Protein AF-A0A420XIH7-F1 (afdb_monomer)

Organism: NCBI:txid1032623

Foldseek 3Di:
DDDDDDDDDDDDPPQAFQWKWKAFDPPDPDQWDDAPRDIHGHPGTDIGGPVNDDPVSVVVQVPDPGMDIDGHGD

Solvent-accessible surface area (backbone atoms only — not comparable to full-atom values): 4776 Å² total; per-residue (Å²): 142,82,89,84,84,83,85,90,78,79,92,74,89,73,82,65,50,61,23,35,40,29,28,30,39,84,87,42,93,58,74,61,52,77,56,97,93,43,74,28,27,66,90,51,66,44,79,43,52,37,91,83,47,53,76,68,50,50,54,53,48,68,68,31,90,48,44,45,69,42,76,38,71,136

pLDDT: mean 87.87, std 18.31, range [39.66, 98.69]

Structure (mmCIF, N/CA/C/O backbone):
data_AF-A0A420XIH7-F1
#
_entry.id   AF-A0A420XIH7-F1
#
loop_
_atom_site.group_PDB
_atom_site.id
_atom_site.type_symbol
_atom_site.label_atom_id
_atom_site.label_alt_id
_atom_site.label_comp_id
_atom_site.label_asym_id
_atom_site.label_entity_id
_atom_site.label_seq_id
_atom_site.pdbx_PDB_ins_code
_atom_site.Cartn_x
_atom_site.Cartn_y
_atom_site.Cartn_z
_atom_site.occupancy
_atom_site.B_iso_or_equiv
_atom_site.auth_seq_id
_atom_site.auth_comp_id
_atom_site.auth_asym_id
_atom_site.auth_atom_id
_atom_site.pdbx_PDB_model_num
ATOM 1 N N . MET A 1 1 ? -24.891 21.359 41.682 1.00 44.59 1 MET A N 1
ATOM 2 C CA . MET A 1 1 ? -25.096 21.530 40.228 1.00 44.59 1 MET A CA 1
ATOM 3 C C . MET A 1 1 ? -23.742 21.388 39.549 1.00 44.59 1 MET A C 1
ATOM 5 O O . MET A 1 1 ? -22.938 22.307 39.627 1.00 44.59 1 MET A O 1
ATOM 9 N N . ALA A 1 2 ? -23.439 20.212 38.996 1.00 39.66 2 ALA A N 1
ATOM 10 C CA . ALA A 1 2 ? -22.197 19.959 38.268 1.00 39.66 2 ALA A CA 1
ATOM 11 C C . ALA A 1 2 ? -22.503 19.868 36.769 1.00 39.66 2 ALA A C 1
ATOM 13 O O . ALA A 1 2 ? -23.483 19.252 36.359 1.00 39.66 2 ALA A O 1
ATOM 14 N N . LYS A 1 3 ? -21.673 20.561 35.992 1.00 55.22 3 LYS A N 1
ATOM 15 C CA . LYS A 1 3 ? -21.760 20.777 34.549 1.00 55.22 3 LYS A CA 1
ATOM 16 C C . LYS A 1 3 ? -21.556 19.469 33.774 1.00 55.22 3 LYS A C 1
ATOM 18 O O . LYS A 1 3 ? -20.610 18.744 34.071 1.00 55.22 3 LYS A O 1
ATOM 23 N N . LYS A 1 4 ? -22.319 19.259 32.698 1.00 42.25 4 LYS A N 1
ATOM 24 C CA . LYS A 1 4 ? -21.790 18.612 31.489 1.00 42.25 4 LYS A CA 1
ATOM 25 C C . LYS A 1 4 ? -22.574 19.059 30.255 1.00 42.25 4 LYS A C 1
ATOM 27 O O . LYS A 1 4 ? -23.749 18.761 30.111 1.00 42.25 4 LYS A O 1
ATOM 32 N N . ASN A 1 5 ? -21.884 19.792 29.400 1.00 55.53 5 ASN A N 1
ATOM 33 C CA . ASN A 1 5 ? -22.119 19.922 27.965 1.00 55.53 5 ASN A CA 1
ATOM 34 C C . ASN A 1 5 ? -20.699 19.835 27.337 1.00 55.53 5 ASN A C 1
ATOM 36 O O . ASN A 1 5 ? -19.747 20.118 28.078 1.00 55.53 5 ASN A O 1
ATOM 40 N N . PRO A 1 6 ? -20.498 19.525 26.041 1.00 64.75 6 PRO A N 1
ATOM 41 C CA . PRO A 1 6 ? -21.529 19.448 25.007 1.00 64.75 6 PRO A CA 1
ATOM 42 C C . PRO A 1 6 ? -21.296 18.355 23.915 1.00 64.75 6 PRO A C 1
ATOM 44 O O . PRO A 1 6 ? -20.317 17.623 23.947 1.00 64.75 6 PRO A O 1
ATOM 47 N N . GLU A 1 7 ? -22.240 18.291 22.971 1.00 53.19 7 GLU A N 1
ATOM 48 C 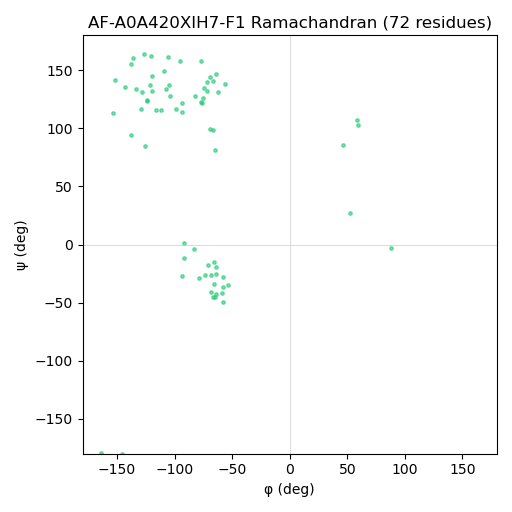CA . GLU A 1 7 ? -22.162 17.798 21.573 1.00 53.19 7 GLU A CA 1
ATOM 49 C C . GLU A 1 7 ? -21.733 16.347 21.281 1.00 53.19 7 GLU A C 1
ATOM 51 O O . GLU A 1 7 ? -20.554 16.035 21.229 1.00 53.19 7 GLU A O 1
ATOM 56 N N . ASN A 1 8 ? -22.697 15.515 20.873 1.00 47.09 8 ASN A N 1
ATOM 57 C CA . ASN A 1 8 ? -22.469 14.519 19.821 1.00 47.09 8 ASN A CA 1
ATOM 58 C C . ASN A 1 8 ? -2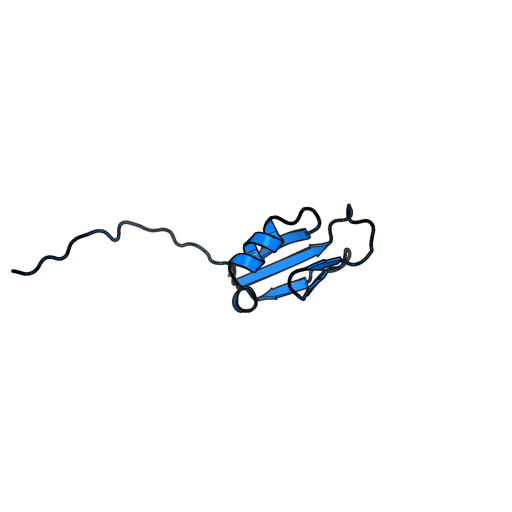3.545 14.742 18.749 1.00 47.09 8 ASN A C 1
ATOM 60 O O . ASN A 1 8 ? -24.634 14.172 18.808 1.00 47.09 8 ASN A O 1
ATOM 64 N N . LYS A 1 9 ? -23.268 15.674 17.832 1.00 51.50 9 LYS A N 1
ATOM 65 C CA . LYS A 1 9 ? -24.071 15.884 16.626 1.00 51.50 9 LYS A CA 1
ATOM 66 C C . LYS A 1 9 ? -23.651 14.869 15.561 1.00 51.50 9 LYS A C 1
ATOM 68 O O . LYS A 1 9 ? -22.473 14.774 15.248 1.00 51.50 9 LYS A O 1
ATOM 73 N N . GLU A 1 10 ? -24.659 14.173 15.042 1.00 47.47 10 GLU A N 1
ATOM 74 C CA . GLU A 1 10 ? -24.840 13.788 13.635 1.00 47.47 10 GLU A CA 1
ATOM 75 C C . GLU A 1 10 ? -23.765 12.921 12.949 1.00 47.47 10 GLU A C 1
ATOM 77 O O . GLU A 1 10 ? -22.741 13.397 12.479 1.00 47.47 10 GLU A O 1
ATOM 82 N N . GLY A 1 11 ? -24.102 11.631 12.811 1.00 48.94 11 GLY A N 1
ATOM 83 C CA . GLY A 1 11 ? -24.111 10.910 11.532 1.00 48.94 11 GLY A CA 1
ATOM 84 C C . GLY A 1 11 ? -22.905 11.076 10.614 1.00 48.94 11 GLY A C 1
ATOM 85 O O . GLY A 1 11 ? -22.953 11.831 9.649 1.00 48.94 11 GLY A O 1
ATOM 86 N N . ASN A 1 12 ? -21.884 10.261 10.842 1.00 48.41 12 ASN A N 1
ATOM 87 C CA . ASN A 1 12 ? -20.957 9.864 9.797 1.00 48.41 12 ASN A CA 1
ATOM 88 C C . ASN A 1 12 ? -20.718 8.370 10.017 1.00 48.41 12 ASN A C 1
ATOM 90 O O . ASN A 1 12 ? -19.930 8.002 10.887 1.00 48.41 12 ASN A O 1
ATOM 94 N N .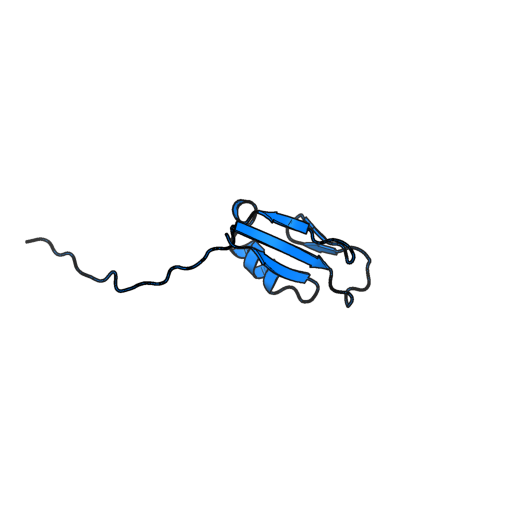 ASP A 1 13 ? -21.472 7.516 9.325 1.00 53.62 13 ASP A N 1
ATOM 95 C CA . ASP A 1 13 ? -21.140 6.092 9.211 1.00 53.62 13 ASP A CA 1
ATOM 96 C C . ASP A 1 13 ? -19.819 6.027 8.432 1.00 53.62 13 ASP A C 1
ATOM 98 O O . ASP A 1 13 ? -19.783 5.936 7.204 1.00 53.62 13 ASP A O 1
ATOM 102 N N . VAL A 1 14 ? -18.711 6.246 9.143 1.00 64.69 14 VAL A N 1
ATOM 103 C CA . VAL A 1 14 ? -17.366 6.108 8.599 1.00 64.69 14 VAL A CA 1
ATOM 104 C C . VAL A 1 14 ? -17.191 4.619 8.373 1.00 64.69 14 VAL A C 1
ATOM 106 O O . VAL A 1 14 ? -16.947 3.871 9.315 1.00 64.69 14 VAL A O 1
ATOM 109 N N . ILE A 1 15 ? -17.372 4.186 7.127 1.00 76.19 15 ILE A N 1
ATOM 110 C CA . ILE A 1 15 ? -17.063 2.817 6.730 1.00 76.19 15 ILE A CA 1
ATOM 111 C C . ILE A 1 15 ? -15.544 2.670 6.835 1.00 76.19 15 ILE A C 1
ATOM 113 O O . ILE A 1 15 ? -14.793 3.135 5.973 1.00 76.19 15 ILE A O 1
ATOM 117 N N . GLU A 1 16 ? -15.087 2.091 7.942 1.00 87.44 16 GLU A N 1
ATOM 118 C CA . GLU A 1 16 ? -13.679 1.785 8.149 1.00 87.44 16 GLU A CA 1
ATOM 119 C C . GLU A 1 16 ? -13.290 0.572 7.287 1.00 87.44 16 GLU A C 1
ATOM 121 O O . GLU A 1 16 ? -14.028 -0.416 7.246 1.00 87.44 16 GLU A O 1
ATOM 126 N N . PRO A 1 17 ? -12.148 0.611 6.578 1.00 92.75 17 PRO A N 1
ATOM 127 C CA . PRO A 1 17 ? -11.688 -0.543 5.821 1.00 92.75 17 PRO A CA 1
ATOM 128 C C . PRO A 1 17 ? -11.401 -1.719 6.755 1.00 92.75 17 PRO A C 1
ATOM 130 O O . PRO A 1 17 ? -10.657 -1.572 7.728 1.00 92.75 17 PRO A O 1
ATOM 133 N N . VAL A 1 18 ? -11.916 -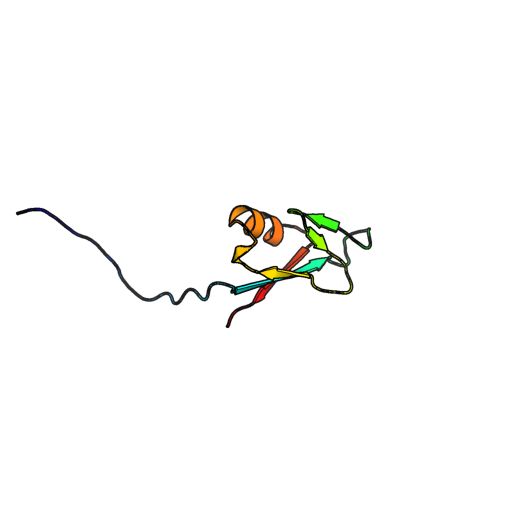2.902 6.417 1.00 96.31 18 VAL A N 1
ATOM 134 C CA . VAL A 1 18 ? -11.559 -4.148 7.109 1.00 96.31 18 VAL A CA 1
ATOM 135 C C . VAL A 1 18 ? -10.149 -4.604 6.736 1.00 96.31 18 VAL A C 1
ATOM 137 O O . VAL A 1 18 ? -9.458 -5.220 7.544 1.00 96.31 18 VAL A O 1
ATOM 140 N N . ALA A 1 19 ? -9.663 -4.221 5.551 1.00 97.75 19 ALA A N 1
ATOM 141 C CA . ALA A 1 19 ? -8.306 -4.498 5.093 1.00 97.75 19 ALA A CA 1
ATOM 142 C C . ALA A 1 19 ? -7.905 -3.616 3.899 1.00 97.75 19 ALA A C 1
ATOM 144 O O . ALA A 1 19 ? -8.695 -2.812 3.398 1.00 97.75 19 ALA A O 1
ATOM 145 N N . PHE A 1 20 ? -6.681 -3.823 3.417 1.00 98.06 20 PHE A N 1
ATOM 146 C CA . PHE A 1 20 ? -6.118 -3.170 2.241 1.00 98.06 20 PHE A CA 1
ATOM 147 C C . PHE A 1 20 ? -5.547 -4.205 1.273 1.00 98.06 20 PHE A C 1
ATOM 149 O O . PHE A 1 20 ? -4.763 -5.066 1.679 1.00 98.06 20 PHE A O 1
ATOM 156 N N . ASP A 1 21 ? -5.901 -4.083 -0.003 1.00 98.31 21 ASP A N 1
ATOM 157 C CA . ASP A 1 21 ? -5.228 -4.780 -1.097 1.00 98.31 21 ASP A CA 1
ATOM 158 C C . ASP A 1 21 ? -4.152 -3.860 -1.661 1.00 98.31 21 ASP A C 1
ATOM 160 O O . ASP A 1 21 ? -4.436 -2.731 -2.072 1.00 98.31 21 ASP A O 1
ATOM 164 N N . ILE A 1 22 ? -2.901 -4.322 -1.646 1.00 98.38 22 ILE A N 1
ATOM 165 C CA . ILE A 1 22 ? -1.760 -3.497 -2.040 1.00 98.38 22 ILE A CA 1
ATOM 166 C C . ILE A 1 22 ? -0.964 -4.170 -3.150 1.00 98.38 22 ILE A C 1
ATOM 168 O O . ILE A 1 22 ? -0.455 -5.276 -2.975 1.00 98.38 22 ILE A O 1
ATOM 172 N N . THR A 1 23 ? -0.793 -3.467 -4.269 1.00 98.44 23 THR A N 1
ATOM 173 C CA . THR A 1 23 ? -0.042 -3.948 -5.440 1.00 98.44 23 THR A CA 1
ATOM 174 C C . THR A 1 23 ? 1.141 -3.029 -5.737 1.00 98.44 23 THR A C 1
ATOM 176 O O . THR A 1 23 ? 1.064 -1.810 -5.564 1.00 98.44 23 THR A O 1
ATOM 179 N N . LEU A 1 24 ? 2.258 -3.593 -6.203 1.00 98.69 24 LEU A N 1
ATOM 180 C CA . LEU A 1 24 ? 3.397 -2.805 -6.670 1.00 98.69 24 LEU A CA 1
ATOM 181 C C . LEU A 1 24 ? 3.101 -2.220 -8.055 1.00 98.69 24 LEU A C 1
ATOM 183 O O . LEU A 1 24 ? 2.896 -2.946 -9.026 1.00 98.69 24 LEU A O 1
ATOM 187 N N . LYS A 1 25 ? 3.154 -0.896 -8.177 1.00 98.19 25 LYS A N 1
ATOM 188 C CA . LYS A 1 25 ? 2.947 -0.199 -9.449 1.00 98.19 25 LYS A CA 1
ATOM 189 C C . LYS A 1 25 ? 4.034 -0.549 -10.465 1.00 98.19 25 LYS A C 1
ATOM 191 O O . LYS A 1 25 ? 5.217 -0.686 -10.143 1.00 98.19 25 LYS A O 1
ATOM 196 N N . ALA A 1 26 ? 3.645 -0.574 -11.740 1.00 97.31 26 ALA A N 1
ATOM 197 C CA . ALA A 1 26 ? 4.536 -0.896 -12.856 1.00 97.31 26 ALA A CA 1
ATOM 198 C C . ALA A 1 26 ? 5.768 0.027 -12.957 1.00 97.31 26 ALA A C 1
ATOM 200 O O . ALA A 1 26 ? 6.815 -0.428 -13.419 1.00 97.31 26 ALA A O 1
ATOM 201 N N . ILE A 1 27 ? 5.654 1.279 -12.483 1.00 97.50 27 ILE A N 1
ATOM 202 C CA . ILE A 1 27 ? 6.726 2.291 -12.491 1.00 97.50 27 ILE A CA 1
ATOM 203 C C . ILE A 1 27 ? 7.928 1.915 -11.616 1.00 97.50 27 ILE A C 1
ATOM 205 O O . ILE A 1 27 ? 9.009 2.474 -11.794 1.00 97.50 27 ILE A O 1
ATOM 209 N N . HIS A 1 28 ? 7.763 0.992 -10.663 1.00 97.25 28 HIS A N 1
ATOM 210 C CA . HIS A 1 28 ? 8.880 0.543 -9.846 1.00 97.25 28 HIS A CA 1
ATOM 211 C C . HIS A 1 28 ? 9.828 -0.332 -10.691 1.00 97.25 28 HIS A C 1
ATOM 213 O O . HIS A 1 28 ? 9.367 -1.254 -11.374 1.00 97.25 28 HIS A O 1
ATOM 219 N N . PRO A 1 29 ? 11.153 -0.099 -10.659 1.00 96.62 29 PRO A N 1
ATOM 220 C CA . PRO A 1 29 ? 12.092 -0.787 -11.549 1.00 96.62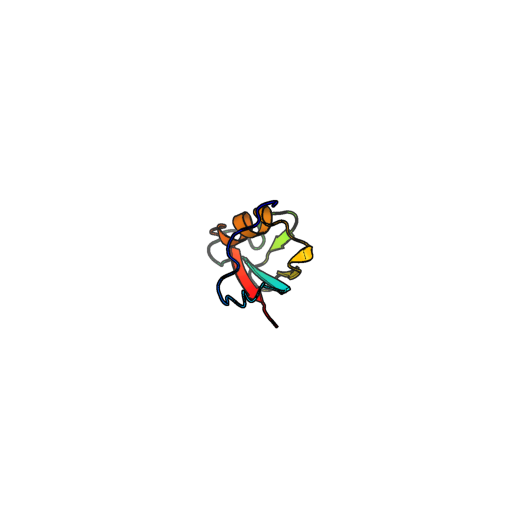 29 PRO A CA 1
ATOM 221 C C . PRO A 1 29 ? 12.243 -2.283 -11.245 1.00 96.62 29 PRO A C 1
ATOM 223 O O . PRO A 1 29 ? 12.574 -3.061 -12.133 1.00 96.62 29 PRO A O 1
ATOM 226 N N . GLN A 1 30 ? 12.005 -2.696 -9.999 1.00 97.38 30 GLN A N 1
ATOM 227 C CA . GLN A 1 30 ? 12.135 -4.089 -9.564 1.00 97.38 30 GLN A CA 1
ATOM 228 C C . GLN A 1 30 ? 10.791 -4.821 -9.603 1.00 97.38 30 GLN A C 1
ATOM 230 O O . GLN A 1 30 ? 9.736 -4.193 -9.502 1.00 97.38 30 GLN A O 1
ATOM 235 N N . SER A 1 31 ? 10.838 -6.153 -9.674 1.00 96.62 31 SER A N 1
ATOM 236 C CA . SER A 1 31 ? 9.657 -7.027 -9.588 1.00 96.62 31 SER A CA 1
ATOM 237 C C . SER A 1 31 ? 9.043 -7.097 -8.188 1.00 96.62 31 SER A C 1
ATOM 239 O O . SER A 1 31 ? 7.889 -7.490 -8.053 1.00 96.62 31 SER A O 1
ATOM 241 N N . SER A 1 32 ? 9.795 -6.703 -7.155 1.00 97.75 32 SER A N 1
ATOM 242 C CA . SER A 1 32 ? 9.302 -6.632 -5.781 1.00 97.75 32 SER A CA 1
ATOM 243 C C . SER A 1 32 ? 9.782 -5.377 -5.058 1.00 97.75 32 SER A C 1
ATOM 245 O O . SER A 1 32 ? 10.815 -4.797 -5.405 1.00 97.75 32 SER A O 1
ATOM 247 N N . TYR A 1 33 ? 9.026 -4.964 -4.044 1.00 98.19 33 TYR A N 1
ATOM 248 C CA . TYR A 1 33 ? 9.330 -3.804 -3.210 1.00 98.19 33 TYR A CA 1
ATOM 249 C C . TYR A 1 33 ? 8.926 -4.070 -1.759 1.00 98.19 33 TYR A C 1
ATOM 251 O O . TYR A 1 33 ? 7.865 -4.636 -1.501 1.00 98.19 33 TYR A O 1
ATOM 259 N N . GLY A 1 34 ? 9.794 -3.709 -0.811 1.00 97.81 34 GLY A N 1
ATOM 260 C CA . GLY A 1 34 ? 9.570 -3.929 0.618 1.00 97.81 34 GLY A CA 1
ATOM 261 C C . GLY A 1 34 ? 9.169 -2.644 1.336 1.00 97.81 34 GLY A C 1
ATOM 262 O O . GLY A 1 34 ? 9.891 -1.648 1.256 1.00 97.81 34 GLY A O 1
ATOM 263 N N . ARG A 1 35 ? 8.061 -2.667 2.082 1.00 97.88 35 ARG A N 1
ATOM 264 C CA . ARG A 1 35 ? 7.594 -1.522 2.880 1.00 97.88 35 ARG A CA 1
ATOM 265 C C . ARG A 1 35 ? 6.800 -1.989 4.096 1.00 97.88 35 ARG A C 1
ATOM 267 O O . ARG A 1 35 ? 6.058 -2.958 4.010 1.00 97.88 35 ARG A O 1
ATOM 274 N N . CYS A 1 36 ? 6.976 -1.321 5.239 1.00 96.81 36 CYS A N 1
ATOM 275 C CA . CYS A 1 36 ? 6.252 -1.615 6.488 1.00 96.81 36 CYS A CA 1
ATOM 276 C C . CYS A 1 36 ? 6.303 -3.089 6.950 1.00 96.81 36 CYS A C 1
ATOM 278 O O . CYS A 1 36 ? 5.404 -3.533 7.651 1.00 96.81 36 CYS A O 1
ATOM 280 N N . GLY A 1 37 ? 7.352 -3.839 6.585 1.00 97.12 37 GLY A N 1
ATOM 281 C CA . GLY A 1 37 ? 7.493 -5.266 6.914 1.00 97.12 37 GLY A CA 1
ATOM 282 C C . GLY A 1 37 ? 6.857 -6.229 5.904 1.00 97.12 37 GLY A C 1
ATOM 283 O O . GLY A 1 37 ? 7.028 -7.436 6.038 1.00 97.12 37 GLY A O 1
ATOM 284 N N . TYR A 1 38 ? 6.200 -5.711 4.867 1.00 98.00 38 TYR A N 1
ATOM 285 C CA . TYR A 1 38 ? 5.572 -6.485 3.799 1.00 98.00 38 TYR A CA 1
ATOM 286 C C . TYR A 1 38 ? 6.381 -6.398 2.504 1.00 98.00 38 TYR A C 1
ATOM 288 O O . TYR A 1 38 ? 7.214 -5.502 2.322 1.00 98.00 38 TYR A O 1
ATOM 296 N N . ARG A 1 39 ? 6.136 -7.345 1.596 1.00 98.31 39 ARG A N 1
ATOM 297 C CA . ARG A 1 39 ? 6.733 -7.385 0.260 1.00 98.31 39 ARG A CA 1
ATOM 298 C C . ARG A 1 39 ? 5.631 -7.435 -0.785 1.00 98.31 39 ARG A C 1
ATOM 300 O O . ARG A 1 39 ? 4.819 -8.345 -0.736 1.00 98.31 39 ARG A O 1
ATOM 307 N N . PHE A 1 40 ? 5.651 -6.488 -1.714 1.00 98.38 40 PHE A N 1
ATOM 308 C CA . PHE A 1 40 ? 4.641 -6.321 -2.7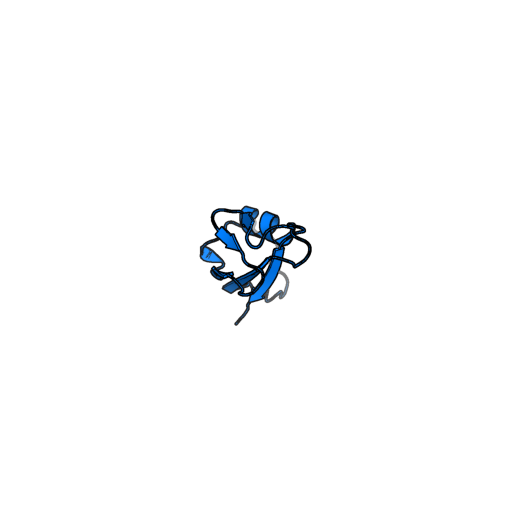58 1.00 98.38 40 PHE A CA 1
ATOM 309 C C . PHE A 1 40 ? 5.199 -6.706 -4.125 1.00 98.38 40 PHE A C 1
ATOM 311 O O . PHE A 1 40 ? 6.393 -6.512 -4.381 1.00 98.38 40 PHE A O 1
ATOM 318 N N . PHE A 1 41 ? 4.325 -7.207 -4.995 1.00 97.94 41 PHE A N 1
ATOM 319 C CA . PHE A 1 41 ? 4.632 -7.660 -6.352 1.00 97.94 41 PHE A CA 1
ATOM 320 C C . PHE A 1 41 ? 3.711 -6.973 -7.362 1.00 97.94 41 PHE A C 1
ATOM 322 O O . PHE A 1 41 ? 2.718 -6.353 -6.983 1.00 97.94 41 PHE A O 1
ATOM 329 N N . LYS A 1 42 ? 4.080 -7.020 -8.646 1.00 97.25 42 LYS A N 1
ATOM 330 C CA . LYS A 1 42 ? 3.312 -6.367 -9.721 1.00 97.25 42 LYS A CA 1
ATOM 331 C C . LYS A 1 42 ? 2.083 -7.168 -10.141 1.00 97.25 42 LYS A C 1
ATOM 333 O O . LYS A 1 42 ? 1.122 -6.586 -10.629 1.00 97.25 42 LYS A O 1
ATOM 338 N N . ASP A 1 43 ? 2.159 -8.484 -9.984 1.00 94.62 43 ASP A N 1
ATOM 339 C CA . ASP A 1 43 ? 1.201 -9.422 -10.568 1.00 94.62 43 ASP A CA 1
ATOM 340 C C . ASP A 1 43 ? 0.064 -9.781 -9.604 1.00 94.62 43 ASP A C 1
ATOM 342 O O . ASP A 1 43 ? -1.036 -10.103 -10.047 1.00 94.62 43 ASP A O 1
ATOM 346 N N . GLU A 1 44 ? 0.316 -9.708 -8.293 1.00 94.50 44 GLU A N 1
ATOM 347 C CA . GLU A 1 44 ? -0.635 -10.114 -7.260 1.00 94.50 44 GLU A CA 1
ATOM 348 C C . GLU A 1 44 ? -0.750 -9.072 -6.133 1.00 94.50 44 GLU A C 1
ATOM 350 O O . GLU A 1 44 ? 0.274 -8.584 -5.634 1.00 94.50 44 GLU A O 1
ATOM 355 N N . PRO A 1 45 ? -1.983 -8.727 -5.714 1.00 97.50 45 PRO A N 1
ATOM 356 C CA . PRO A 1 45 ? -2.194 -7.876 -4.558 1.00 97.50 45 PRO A CA 1
ATOM 357 C C . PRO A 1 45 ? -1.865 -8.633 -3.271 1.00 97.50 45 PRO A C 1
ATOM 359 O O . PRO A 1 45 ? -2.235 -9.792 -3.081 1.00 97.50 45 PRO A O 1
ATOM 362 N N . VAL A 1 46 ? -1.219 -7.937 -2.343 1.00 98.12 46 VAL A N 1
ATOM 363 C CA . VAL A 1 46 ? -1.024 -8.411 -0.976 1.00 98.12 46 VAL A CA 1
ATOM 364 C C . VAL A 1 46 ? -2.155 -7.872 -0.117 1.00 98.12 46 VAL A C 1
ATOM 366 O O . VAL A 1 46 ? -2.249 -6.662 0.101 1.00 98.12 46 VAL A O 1
ATOM 369 N N . ARG A 1 47 ? -2.991 -8.784 0.382 1.00 98.12 47 ARG A N 1
ATOM 370 C CA . ARG A 1 47 ? -4.049 -8.494 1.351 1.00 98.12 47 ARG A CA 1
ATOM 371 C C . ARG A 1 47 ? -3.451 -8.286 2.737 1.00 98.12 47 ARG A C 1
ATOM 373 O O . ARG A 1 47 ? -2.767 -9.173 3.248 1.00 98.12 47 ARG A O 1
ATOM 380 N N . ILE A 1 48 ? -3.749 -7.156 3.369 1.00 98.00 48 ILE A N 1
ATOM 381 C CA . ILE A 1 48 ? -3.362 -6.885 4.756 1.00 98.00 48 ILE A CA 1
ATOM 382 C C . ILE A 1 48 ? -4.583 -6.426 5.546 1.00 98.00 48 ILE A C 1
ATOM 384 O O . ILE A 1 48 ? -5.140 -5.366 5.268 1.00 98.00 48 ILE A O 1
ATOM 388 N N . GLU A 1 49 ? -4.970 -7.209 6.553 1.00 97.75 49 GLU A N 1
ATOM 389 C CA . GLU A 1 49 ? -6.033 -6.841 7.495 1.00 97.75 49 GLU A CA 1
ATOM 390 C C . GLU A 1 49 ? -5.727 -5.504 8.176 1.00 97.75 49 GLU A C 1
ATOM 392 O O . GLU A 1 49 ? -4.595 -5.259 8.596 1.00 97.75 49 GLU A O 1
ATOM 397 N N . SER A 1 50 ? -6.742 -4.653 8.325 1.00 95.69 50 SER A N 1
ATOM 398 C CA . SER A 1 50 ? -6.589 -3.308 8.895 1.00 95.69 50 SER A CA 1
ATOM 399 C C . SER A 1 50 ? -6.005 -3.368 10.314 1.00 95.69 50 SER A C 1
ATOM 401 O O . SER A 1 50 ? -5.102 -2.609 10.656 1.00 95.69 50 SER A O 1
ATOM 403 N N . ASN A 1 51 ? -6.392 -4.387 11.090 1.00 96.38 51 ASN A N 1
ATOM 404 C CA . ASN A 1 51 ? -5.871 -4.651 12.438 1.00 96.38 51 ASN A CA 1
ATOM 405 C C . ASN A 1 51 ? -4.378 -5.039 12.487 1.00 96.38 51 ASN A C 1
ATOM 407 O O . ASN A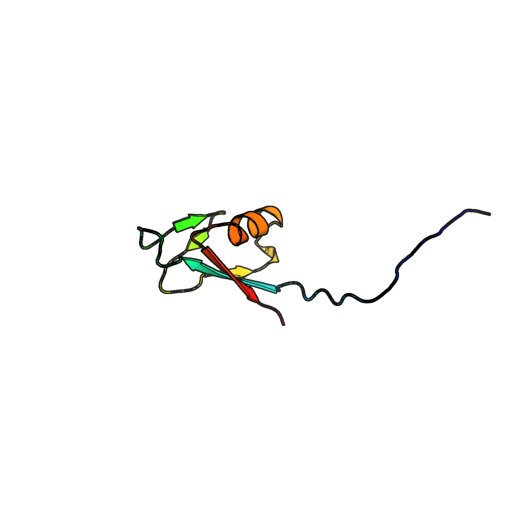 1 51 ? -3.780 -5.008 13.562 1.00 96.38 51 ASN A O 1
ATOM 411 N N . ASN A 1 52 ? -3.768 -5.400 11.353 1.00 97.75 52 ASN A N 1
ATOM 412 C CA . ASN A 1 52 ? -2.336 -5.704 11.251 1.00 97.75 52 ASN A CA 1
ATOM 413 C C . ASN A 1 52 ? -1.492 -4.475 10.875 1.00 97.75 52 ASN A C 1
ATOM 415 O O . ASN A 1 52 ? -0.274 -4.599 10.702 1.00 97.75 52 ASN A O 1
ATOM 419 N N . LEU A 1 53 ? -2.117 -3.304 10.722 1.00 97.12 53 LEU A N 1
ATOM 420 C CA . LEU A 1 53 ? -1.450 -2.050 10.402 1.00 97.12 53 LEU A CA 1
ATOM 421 C C . LEU A 1 53 ? -1.727 -1.006 11.478 1.00 97.12 53 LEU A C 1
ATOM 423 O O . LEU A 1 53 ? -2.854 -0.816 11.926 1.00 97.12 53 LEU A O 1
ATOM 427 N N . THR A 1 54 ? -0.695 -0.260 11.861 1.00 97.25 54 THR A N 1
ATOM 428 C CA . THR A 1 54 ? -0.908 0.962 12.639 1.00 97.25 54 THR A CA 1
ATOM 429 C C . THR A 1 54 ? -1.405 2.091 11.726 1.00 97.25 54 THR A C 1
ATOM 431 O O . THR A 1 54 ? -1.112 2.088 10.523 1.00 97.25 54 THR A O 1
ATOM 434 N N . PRO A 1 55 ? -2.080 3.122 12.266 1.00 95.06 55 PRO A N 1
ATOM 435 C CA . PRO A 1 55 ? -2.485 4.290 11.481 1.00 95.06 55 PRO A CA 1
ATOM 436 C C . PRO A 1 55 ? -1.319 4.952 10.730 1.00 95.06 55 PRO A C 1
ATOM 438 O O . PRO A 1 55 ? -1.476 5.446 9.616 1.00 95.06 55 PRO A O 1
ATOM 441 N N . GLU A 1 56 ? -0.121 4.957 11.312 1.00 97.31 56 GLU A N 1
ATOM 442 C CA . GLU A 1 56 ? 1.097 5.482 10.691 1.00 97.31 56 GLU A CA 1
ATOM 443 C C . GLU A 1 56 ? 1.540 4.617 9.511 1.00 97.31 56 GLU A C 1
ATOM 445 O O . GLU A 1 56 ? 1.909 5.162 8.472 1.00 97.31 56 GLU A O 1
ATOM 450 N N . GLN A 1 57 ? 1.465 3.287 9.630 1.00 97.81 57 GLN A N 1
ATOM 451 C CA . GLN A 1 57 ? 1.770 2.387 8.518 1.00 97.81 57 GLN A CA 1
ATOM 452 C C . GLN A 1 57 ? 0.783 2.576 7.364 1.00 97.81 57 GLN A C 1
ATOM 454 O O . GLN A 1 57 ? 1.225 2.673 6.223 1.00 97.81 57 GLN A O 1
ATOM 459 N N . ILE A 1 58 ? -0.516 2.720 7.648 1.00 96.44 58 ILE A N 1
ATOM 460 C CA . ILE A 1 58 ? -1.531 3.009 6.623 1.00 96.44 58 ILE A CA 1
ATOM 461 C C . ILE A 1 58 ? -1.176 4.305 5.884 1.00 96.44 58 ILE A C 1
ATOM 463 O O . ILE A 1 58 ? -1.091 4.313 4.658 1.00 96.44 58 ILE A O 1
ATOM 467 N N . ARG A 1 59 ? -0.880 5.392 6.612 1.00 96.75 59 ARG A N 1
ATOM 468 C CA . ARG A 1 59 ? -0.488 6.678 6.005 1.00 96.75 59 ARG A CA 1
ATOM 469 C C . ARG A 1 59 ? 0.760 6.553 5.129 1.00 96.75 59 ARG A C 1
ATOM 471 O O . ARG A 1 59 ? 0.799 7.143 4.050 1.00 96.75 59 ARG A O 1
ATOM 478 N N . VAL A 1 60 ? 1.763 5.796 5.579 1.00 98.00 60 VAL A N 1
ATOM 479 C CA . VAL A 1 60 ? 3.000 5.557 4.819 1.00 98.00 60 VAL A CA 1
ATOM 480 C C . VAL A 1 60 ? 2.718 4.783 3.536 1.00 98.00 60 VAL A C 1
ATOM 482 O O . VAL A 1 60 ? 3.227 5.178 2.493 1.00 98.00 60 VAL A O 1
ATOM 485 N N . LEU A 1 61 ? 1.911 3.722 3.600 1.00 98.06 61 LEU A N 1
ATOM 486 C CA . LEU A 1 61 ? 1.574 2.894 2.440 1.00 98.06 61 LEU A CA 1
ATOM 487 C C . LEU A 1 61 ? 0.738 3.674 1.417 1.00 98.06 61 LEU A C 1
ATOM 489 O O . LEU A 1 61 ? 1.056 3.651 0.235 1.00 98.06 61 LEU A O 1
ATOM 493 N N . VAL A 1 62 ? -0.277 4.419 1.868 1.00 97.06 62 VAL A N 1
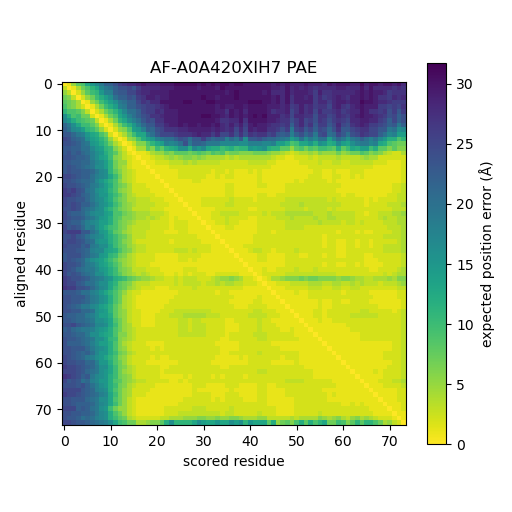ATOM 494 C CA . VAL A 1 62 ? -1.152 5.228 0.996 1.00 97.06 62 VAL A CA 1
ATOM 495 C C . VAL A 1 62 ? -0.392 6.373 0.320 1.00 97.06 62 VAL A C 1
ATOM 497 O O . VAL A 1 62 ? -0.690 6.730 -0.817 1.00 97.06 62 VAL A O 1
ATOM 500 N N . SER A 1 63 ? 0.604 6.946 0.999 1.00 97.69 63 SER A N 1
ATOM 501 C CA . SER A 1 63 ? 1.428 8.027 0.439 1.00 97.69 63 SER A CA 1
ATOM 502 C C . SER A 1 63 ? 2.577 7.522 -0.443 1.00 97.69 63 SER A C 1
ATOM 504 O O . SER A 1 63 ? 3.323 8.334 -0.994 1.00 97.69 63 SER A O 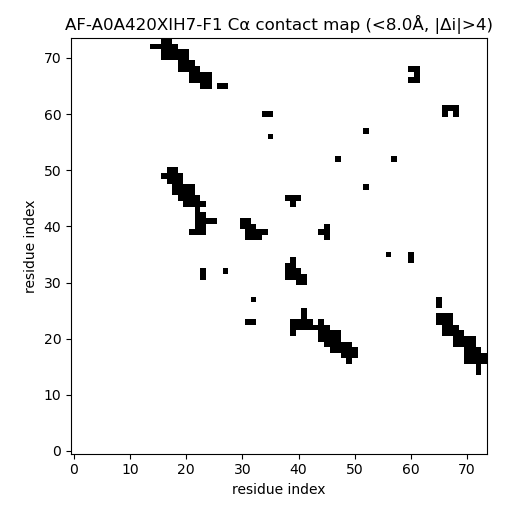1
ATOM 506 N N . ASP A 1 64 ? 2.775 6.206 -0.551 1.00 97.81 64 ASP A N 1
ATOM 507 C CA . ASP A 1 64 ? 3.893 5.632 -1.293 1.00 97.81 64 ASP A CA 1
ATOM 508 C C . ASP A 1 64 ? 3.633 5.687 -2.805 1.00 97.81 64 ASP A C 1
ATOM 510 O O . ASP A 1 64 ? 2.654 5.151 -3.326 1.00 97.81 64 ASP A O 1
ATOM 514 N N . LEU A 1 65 ? 4.542 6.329 -3.542 1.00 97.38 65 LEU A N 1
ATOM 515 C CA . LEU A 1 65 ? 4.415 6.499 -4.991 1.00 97.38 65 LEU A CA 1
ATOM 516 C C . LEU A 1 65 ? 4.444 5.165 -5.746 1.00 97.38 65 LEU A C 1
ATOM 518 O O . LEU A 1 65 ? 3.900 5.086 -6.849 1.00 97.38 65 LEU A O 1
ATOM 522 N N . TYR A 1 66 ? 5.065 4.131 -5.173 1.00 98.19 66 TYR A N 1
ATOM 523 C CA . TYR A 1 66 ? 5.214 2.824 -5.804 1.00 98.19 66 TYR A CA 1
ATOM 524 C C . TYR A 1 66 ? 4.097 1.850 -5.463 1.00 98.19 66 TYR A C 1
ATOM 526 O O . TYR A 1 66 ? 3.996 0.820 -6.123 1.00 98.19 66 TYR A O 1
ATOM 534 N N . LEU A 1 67 ? 3.253 2.152 -4.482 1.00 98.44 67 LEU A N 1
ATOM 535 C CA . LEU A 1 67 ? 2.182 1.257 -4.070 1.00 98.44 67 LEU A CA 1
ATOM 536 C C . LEU A 1 67 ? 0.841 1.763 -4.582 1.00 98.44 67 LEU A C 1
ATOM 538 O O . LEU A 1 67 ? 0.553 2.960 -4.571 1.00 98.44 67 LEU A O 1
ATOM 542 N N . ASP A 1 68 ? 0.038 0.837 -5.082 1.00 98.06 68 ASP A N 1
ATOM 543 C CA . ASP A 1 68 ? -1.385 1.039 -5.293 1.00 98.06 68 ASP A CA 1
ATOM 544 C C . ASP A 1 68 ? -2.118 0.406 -4.117 1.00 98.06 68 ASP A C 1
ATOM 546 O O . ASP A 1 68 ? -1.958 -0.790 -3.880 1.00 98.06 68 ASP A O 1
ATOM 550 N N . VAL A 1 69 ? -2.829 1.220 -3.337 1.00 97.94 69 VAL A N 1
ATOM 551 C CA . VAL A 1 69 ? -3.477 0.804 -2.088 1.00 97.94 69 VAL A CA 1
ATOM 552 C C . VAL A 1 69 ? -4.979 0.964 -2.252 1.00 97.94 69 VAL A C 1
ATOM 554 O O . VAL A 1 69 ? -5.475 2.084 -2.382 1.00 97.94 69 VAL A O 1
ATOM 557 N N . VAL A 1 70 ? -5.699 -0.152 -2.211 1.00 97.38 70 VAL A N 1
ATOM 558 C CA . VAL A 1 70 ? -7.154 -0.197 -2.352 1.00 97.38 70 VAL A CA 1
ATOM 559 C C . VAL A 1 70 ? -7.762 -0.607 -1.006 1.00 97.38 70 VAL A C 1
ATOM 561 O O . VAL A 1 70 ? -7.491 -1.715 -0.536 1.00 97.38 70 VAL A O 1
ATOM 564 N N . PRO A 1 71 ? -8.552 0.262 -0.342 1.00 96.06 71 PRO A N 1
ATOM 565 C CA . PRO A 1 71 ? -9.270 -0.124 0.867 1.00 96.06 71 PRO A CA 1
ATOM 566 C C . PRO A 1 71 ? -10.387 -1.107 0.519 1.00 96.06 71 PRO A C 1
ATOM 568 O O . PRO A 1 71 ? -11.053 -0.960 -0.506 1.00 96.06 71 PRO A O 1
ATOM 571 N N . VAL A 1 72 ? -10.629 -2.075 1.398 1.00 95.38 72 VAL A N 1
ATOM 572 C CA . VAL A 1 72 ? -11.749 -3.008 1.269 1.00 95.38 72 VAL A CA 1
ATOM 573 C C . VAL A 1 72 ? -12.673 -2.886 2.466 1.00 95.38 72 VAL A C 1
ATOM 575 O O . VAL A 1 72 ? -12.220 -2.874 3.608 1.00 95.38 72 VAL A O 1
ATOM 578 N N . THR A 1 73 ? -13.965 -2.778 2.175 1.00 92.88 73 THR A N 1
ATOM 579 C CA . THR A 1 73 ? -15.068 -2.548 3.114 1.00 92.88 73 THR A CA 1
ATOM 580 C C . THR A 1 73 ? -16.071 -3.706 3.047 1.00 92.88 73 THR A C 1
ATOM 582 O O . THR A 1 73 ? -16.065 -4.447 2.062 1.00 92.88 73 THR A O 1
ATOM 585 N N . GLU A 1 74 ? -16.924 -3.854 4.065 1.00 80.25 74 GLU A N 1
ATOM 586 C CA . GLU A 1 74 ? -18.025 -4.840 4.115 1.00 80.25 74 GLU A CA 1
ATOM 587 C C . GLU A 1 74 ? -19.381 -4.253 3.701 1.00 80.25 74 GLU A C 1
ATOM 589 O O . GLU A 1 74 ? -19.574 -3.026 3.872 1.00 80.25 74 GLU A O 1
#

Nearest PDB structures (foldseek):
  3qaz-assembly6_R  TM=1.783E-01  e=8.231E+00  Homo sapiens

Sequence (74 aa):
MAKKNPENKEGNDVIEPVAFDITLKAIHPQSSYGRCGYRFFKDEPVRIESNNLTPEQIRVLVSDLYLDVVPVTE

Mean predicted aligned error: 8.4 Å

Radius of gyration: 17.78 Å; Cα contacts (8 Å, |Δi|>4): 102; chains: 1; bounding box: 37×32×53 Å

Secondary structure (DSSP, 8-state):
-----------------SEEEEEE-TTSSSSEEEETTEEEESSS-EEEEGGGS-HHHHHHHHT-TTEEEEEE--